Protein AF-A0A2D6TK15-F1 (afdb_monomer_lite)

pLDDT: mean 71.01, std 20.66, range [34.31, 96.81]

Secondary structure (DSSP, 8-state):
-HHHHHHHHHHHHGGG----EEEEE-SSSEEEEEE-TTS-EEEEEEETTEEEEEEEEE-TTS-EEEEEEETTEE-S----B-----EEEEEETTEEEEEEEEEEEETTEEEEEEEEEE-

Radius of gyration: 20.21 Å; chains: 1; bounding box: 46×55×38 Å

Structure (mmCIF, N/CA/C/O backbone):
data_AF-A0A2D6TK15-F1
#
_entry.id   AF-A0A2D6TK15-F1
#
loop_
_atom_site.group_PDB
_atom_site.id
_atom_site.type_symbol
_atom_site.label_atom_id
_atom_site.label_alt_id
_atom_site.label_comp_id
_atom_site.label_asym_id
_atom_site.label_entity_id
_atom_site.label_seq_id
_atom_site.pdbx_PDB_ins_code
_atom_site.Cartn_x
_atom_site.Cartn_y
_atom_site.Cartn_z
_atom_site.occupancy
_atom_site.B_iso_or_equiv
_atom_site.auth_seq_id
_atom_site.auth_comp_id
_atom_site.auth_asym_id
_atom_site.auth_atom_id
_atom_site.pdbx_PDB_model_num
ATOM 1 N N . MET A 1 1 ? -34.349 -29.536 3.354 1.00 59.22 1 MET A N 1
ATOM 2 C CA . MET A 1 1 ? -34.113 -28.236 4.029 1.00 59.22 1 MET A CA 1
ATOM 3 C C . MET A 1 1 ? -32.846 -28.193 4.894 1.00 59.22 1 MET A C 1
ATOM 5 O O . MET A 1 1 ? -32.180 -27.172 4.883 1.00 59.22 1 MET A O 1
ATOM 9 N N . LYS A 1 2 ? -32.422 -29.286 5.554 1.00 57.31 2 LYS A N 1
ATOM 10 C CA . LYS A 1 2 ? -31.175 -29.316 6.358 1.00 57.31 2 LYS A CA 1
ATOM 11 C C . LYS A 1 2 ? -29.874 -29.115 5.553 1.00 57.31 2 LYS A C 1
ATOM 13 O O . LYS A 1 2 ? -28.950 -28.478 6.038 1.00 57.31 2 LYS A O 1
ATOM 18 N N . LYS A 1 3 ? -29.822 -29.599 4.302 1.00 60.88 3 LYS A N 1
ATOM 19 C CA . LYS A 1 3 ? -28.657 -29.414 3.412 1.00 60.88 3 LYS A CA 1
ATOM 20 C C . LYS A 1 3 ? -28.469 -27.958 2.966 1.00 60.88 3 LYS A C 1
ATOM 22 O O . LYS A 1 3 ? -27.341 -27.510 2.864 1.00 60.88 3 LYS A O 1
ATOM 27 N N . LEU A 1 4 ? -29.561 -27.212 2.769 1.00 61.59 4 LEU A N 1
ATOM 28 C CA . LEU A 1 4 ? -29.512 -25.802 2.364 1.00 61.59 4 LEU A CA 1
ATOM 29 C C . LEU A 1 4 ? -28.902 -24.924 3.467 1.00 61.59 4 LEU A C 1
ATOM 31 O O . LEU A 1 4 ? -28.062 -24.081 3.182 1.00 61.59 4 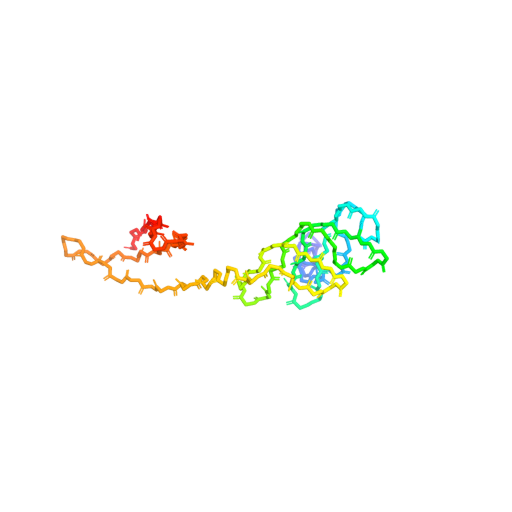LEU A O 1
ATOM 35 N N . PHE A 1 5 ? -29.251 -25.192 4.729 1.00 65.94 5 PHE A N 1
ATOM 36 C CA . PHE A 1 5 ? -28.657 -24.511 5.881 1.00 65.94 5 PHE A CA 1
ATOM 37 C C . PHE A 1 5 ? -27.161 -24.822 6.024 1.00 65.94 5 PHE A C 1
ATOM 39 O O . PHE A 1 5 ? -26.383 -23.923 6.311 1.00 65.94 5 PHE A O 1
ATOM 46 N N . LEU A 1 6 ? -26.749 -26.065 5.746 1.00 67.19 6 LEU A N 1
ATOM 47 C CA . LEU A 1 6 ? -25.338 -26.463 5.740 1.00 67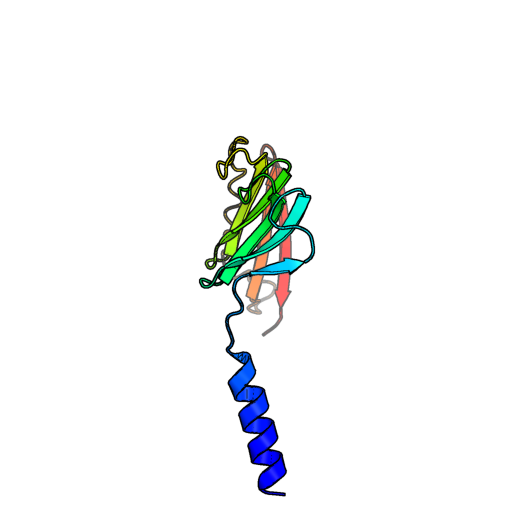.19 6 LEU A CA 1
ATOM 48 C C . LEU A 1 6 ? -24.536 -25.729 4.649 1.00 67.19 6 LEU A C 1
ATOM 50 O O . LEU A 1 6 ? -23.419 -25.305 4.914 1.00 67.19 6 LEU A O 1
ATOM 54 N N . TYR A 1 7 ? -25.107 -25.536 3.452 1.00 67.31 7 TYR A N 1
ATOM 55 C CA . TYR A 1 7 ? -24.466 -24.780 2.367 1.00 67.31 7 TYR A CA 1
ATOM 56 C C . TYR A 1 7 ? -24.380 -23.282 2.658 1.00 67.31 7 TYR A C 1
ATOM 58 O O . TYR A 1 7 ? -23.348 -22.685 2.380 1.00 67.31 7 TYR A O 1
ATOM 66 N N . VAL A 1 8 ? -25.412 -22.682 3.257 1.00 69.25 8 VAL A N 1
ATOM 67 C CA . VAL A 1 8 ? -25.372 -21.279 3.702 1.00 69.25 8 VAL A CA 1
ATOM 68 C C . VAL A 1 8 ? -24.335 -21.099 4.813 1.00 69.25 8 VAL A C 1
ATOM 70 O O . VAL A 1 8 ? -23.575 -20.139 4.785 1.00 69.25 8 VAL A O 1
ATOM 73 N N . PHE A 1 9 ? -24.233 -22.050 5.744 1.00 62.72 9 PHE A N 1
ATOM 74 C CA . PHE A 1 9 ? -23.231 -22.012 6.809 1.00 62.72 9 PHE A CA 1
ATOM 75 C C . PHE A 1 9 ? -21.809 -22.209 6.274 1.00 62.72 9 PHE A C 1
ATOM 77 O O . PHE A 1 9 ? -20.919 -21.471 6.671 1.00 62.72 9 PHE A O 1
ATOM 84 N N . LEU A 1 10 ? -21.600 -23.130 5.324 1.00 60.88 10 LEU A N 1
ATOM 85 C CA . LEU A 1 10 ? -20.333 -23.292 4.600 1.00 60.88 10 LEU A CA 1
ATOM 86 C C . LEU A 1 10 ? -19.963 -22.008 3.847 1.00 60.88 10 LEU A C 1
ATOM 88 O O . LEU A 1 10 ? -18.848 -21.527 3.995 1.00 60.88 10 LEU A O 1
ATOM 92 N N . PHE A 1 11 ? -20.901 -21.407 3.113 1.00 61.41 11 PHE A N 1
ATOM 93 C CA . PHE A 1 11 ? -20.685 -20.176 2.347 1.00 61.41 11 PHE A CA 1
ATOM 94 C C . PHE A 1 11 ? -20.348 -18.970 3.243 1.00 61.41 11 PHE A C 1
ATOM 96 O O . PHE A 1 11 ? -19.447 -18.200 2.923 1.00 61.41 11 PHE A O 1
ATOM 103 N N . LEU A 1 12 ? -21.000 -18.848 4.405 1.00 58.34 12 LEU A N 1
ATOM 104 C CA . LEU A 1 12 ? -20.687 -17.830 5.416 1.00 58.34 12 LEU A CA 1
ATOM 105 C C . LEU A 1 12 ? -19.354 -18.102 6.136 1.00 58.34 12 LEU A C 1
ATOM 107 O O . LEU A 1 12 ? -18.665 -17.160 6.522 1.00 58.34 12 LEU A O 1
ATOM 111 N N . MET A 1 13 ? -18.946 -19.369 6.270 1.00 55.75 13 MET A N 1
ATOM 112 C CA . MET A 1 13 ? -17.650 -19.742 6.849 1.00 55.75 13 MET A CA 1
ATOM 113 C C . MET A 1 13 ? -16.467 -19.388 5.933 1.00 55.75 13 MET A C 1
ATOM 115 O O . MET A 1 13 ? -15.389 -19.065 6.429 1.00 55.75 13 MET A O 1
ATOM 119 N N . PHE A 1 14 ? -16.665 -19.391 4.610 1.00 54.06 14 PHE A N 1
ATOM 120 C CA . PHE A 1 14 ? -15.642 -19.000 3.630 1.00 54.06 14 PHE A CA 1
ATOM 121 C C . PHE A 1 14 ? -15.447 -17.480 3.500 1.00 54.06 14 PHE A C 1
ATOM 123 O O . PHE A 1 14 ? -14.501 -17.047 2.847 1.00 54.06 14 PHE A O 1
ATOM 130 N N . CYS A 1 15 ? -16.270 -16.647 4.145 1.00 50.44 15 CYS A N 1
ATOM 131 C CA . CYS A 1 15 ? -16.124 -15.187 4.069 1.00 50.44 15 CYS A CA 1
ATOM 132 C C . CYS A 1 15 ? -14.976 -14.630 4.942 1.00 50.44 15 CYS A C 1
ATOM 134 O O . CYS A 1 15 ? -14.677 -13.443 4.874 1.00 50.44 15 CYS A O 1
ATOM 136 N N . ASN A 1 16 ? -14.309 -15.481 5.735 1.00 52.62 16 ASN A N 1
ATOM 137 C CA . ASN A 1 16 ? -13.114 -15.123 6.515 1.00 52.62 16 ASN A CA 1
ATOM 138 C C . ASN A 1 16 ? -11.796 -15.449 5.792 1.00 52.62 16 ASN A C 1
ATOM 140 O O . ASN A 1 16 ? -10.738 -15.521 6.420 1.00 52.62 16 ASN A O 1
ATOM 144 N N . VAL A 1 17 ? -11.828 -15.687 4.480 1.00 57.78 17 VAL A N 1
ATOM 145 C CA . VAL A 1 17 ? -10.595 -15.888 3.718 1.00 57.78 17 VAL A CA 1
ATOM 146 C C . VAL A 1 17 ? -9.935 -14.522 3.517 1.00 57.78 17 VAL A C 1
ATOM 148 O O . VAL A 1 17 ? -10.303 -13.773 2.617 1.00 57.78 17 VAL A O 1
ATOM 151 N N . SER A 1 18 ? -8.963 -14.194 4.377 1.00 62.19 18 SER A N 1
ATOM 152 C CA . SER A 1 18 ? -8.012 -13.100 4.143 1.00 62.19 18 SER A CA 1
ATOM 153 C C . SER A 1 18 ? -7.224 -13.429 2.873 1.00 62.19 18 SER A C 1
ATOM 155 O O . SER A 1 18 ? -6.298 -14.246 2.883 1.00 62.19 18 SER A O 1
ATOM 157 N N . PHE A 1 19 ? -7.669 -12.877 1.744 1.00 71.44 19 PHE A N 1
ATOM 158 C CA . PHE A 1 19 ? -6.974 -13.008 0.473 1.00 71.44 19 PHE A CA 1
ATOM 159 C C . PHE A 1 19 ? -5.832 -11.997 0.456 1.00 71.44 19 PHE A C 1
ATOM 161 O O . PHE A 1 19 ? -6.065 -10.791 0.424 1.00 71.44 19 PHE A O 1
ATOM 168 N N . ALA A 1 20 ? -4.600 -12.502 0.481 1.00 88.88 20 ALA A N 1
ATOM 169 C CA . ALA A 1 20 ? -3.425 -11.682 0.252 1.00 88.88 20 ALA A CA 1
ATOM 170 C C . ALA A 1 20 ? -2.907 -11.901 -1.161 1.00 88.88 20 ALA A C 1
ATOM 172 O O . ALA A 1 20 ? -2.620 -13.035 -1.555 1.00 88.88 20 ALA A O 1
ATOM 173 N N . GLY A 1 21 ? -2.775 -10.810 -1.900 1.00 92.88 21 GLY A N 1
ATOM 174 C CA . GLY A 1 21 ? -2.344 -10.823 -3.283 1.00 92.88 21 GLY A CA 1
ATOM 175 C C . GLY A 1 21 ? -2.763 -9.571 -4.040 1.00 92.88 21 GLY A C 1
ATOM 176 O O . GLY A 1 21 ? -3.433 -8.681 -3.511 1.00 92.88 21 GLY A O 1
ATOM 177 N N . CYS A 1 22 ? -2.367 -9.540 -5.309 1.00 95.31 22 CYS A N 1
ATOM 178 C CA . CYS A 1 22 ? -2.825 -8.540 -6.261 1.00 95.31 22 CYS A CA 1
ATOM 179 C C . CYS A 1 22 ? -4.292 -8.820 -6.596 1.00 95.31 22 CYS A C 1
ATOM 181 O O . CYS A 1 22 ? -4.611 -9.904 -7.088 1.00 95.31 22 CYS A O 1
ATOM 183 N N . ILE A 1 23 ? -5.177 -7.877 -6.290 1.00 94.25 23 ILE A N 1
ATOM 184 C CA . ILE A 1 23 ? -6.613 -8.003 -6.569 1.00 94.25 23 ILE A CA 1
ATOM 185 C C . ILE A 1 23 ? -6.999 -7.353 -7.899 1.00 94.25 23 ILE A C 1
ATOM 187 O O . ILE A 1 23 ? -7.998 -7.742 -8.495 1.00 94.25 23 ILE A O 1
ATOM 191 N N . GLU A 1 24 ? -6.209 -6.386 -8.372 1.00 93.81 24 GLU A N 1
ATOM 192 C CA . GLU A 1 24 ? -6.464 -5.649 -9.608 1.00 93.81 24 GLU A CA 1
ATOM 193 C C . GLU A 1 24 ? -5.156 -5.082 -10.180 1.00 93.81 24 GLU A C 1
ATOM 195 O O . GLU A 1 24 ? -4.259 -4.700 -9.428 1.00 93.81 24 GLU A O 1
ATOM 200 N N . GLY A 1 25 ? -5.057 -5.001 -11.509 1.00 94.38 25 GLY A N 1
ATOM 201 C CA . GLY A 1 25 ? -3.916 -4.401 -12.205 1.00 94.38 25 GLY A CA 1
ATOM 202 C C . GLY A 1 25 ? -2.656 -5.276 -12.247 1.00 94.38 25 GLY A C 1
ATOM 203 O O . GLY A 1 25 ? -2.720 -6.503 -12.152 1.00 94.38 25 GLY A O 1
ATOM 204 N N . ASN A 1 26 ? -1.499 -4.637 -12.438 1.00 94.81 26 ASN A N 1
ATOM 205 C CA . ASN A 1 26 ? -0.188 -5.279 -12.484 1.00 94.81 26 ASN A CA 1
ATOM 206 C C . ASN A 1 26 ? 0.659 -4.872 -11.274 1.00 94.81 26 ASN A C 1
ATOM 208 O O . ASN A 1 26 ? 1.408 -3.904 -11.332 1.00 94.81 26 ASN A O 1
ATOM 212 N N . CYS A 1 27 ? 0.601 -5.670 -10.209 1.00 94.56 27 CYS A N 1
ATOM 213 C CA . CYS A 1 27 ? 1.411 -5.459 -9.006 1.00 94.56 27 CYS A CA 1
ATOM 214 C C . CYS A 1 27 ? 2.889 -5.894 -9.150 1.00 94.56 27 CYS A C 1
ATOM 216 O O . CYS A 1 27 ? 3.544 -6.185 -8.153 1.00 94.56 27 CYS A O 1
ATOM 218 N N . ASN A 1 28 ? 3.410 -6.025 -10.375 1.00 94.31 28 ASN A N 1
ATOM 219 C CA . ASN A 1 28 ? 4.835 -6.274 -10.618 1.00 94.31 28 ASN A CA 1
ATOM 220 C C . ASN A 1 28 ? 5.509 -5.082 -11.301 1.00 94.31 28 ASN A C 1
ATOM 222 O O . ASN A 1 28 ? 6.611 -4.725 -10.905 1.00 94.31 28 ASN A O 1
ATOM 226 N N . ASP A 1 29 ? 4.869 -4.511 -12.324 1.00 96.00 29 ASP A N 1
ATOM 227 C CA . ASP A 1 29 ? 5.426 -3.424 -13.139 1.00 96.00 29 ASP A CA 1
ATOM 228 C C . ASP A 1 29 ? 4.291 -2.652 -13.839 1.00 96.00 29 ASP A C 1
ATOM 230 O O . ASP A 1 29 ? 3.858 -2.987 -14.946 1.00 96.00 29 ASP A O 1
ATOM 234 N N . GLY A 1 30 ? 3.690 -1.700 -13.131 1.00 95.06 30 GLY A N 1
ATOM 235 C CA . GLY A 1 30 ? 2.515 -0.951 -13.574 1.00 95.06 30 GLY A CA 1
ATOM 236 C C . GLY A 1 30 ? 1.583 -0.563 -12.429 1.00 95.06 30 GLY A C 1
ATOM 237 O O . GLY A 1 30 ? 1.947 -0.610 -11.266 1.00 95.06 30 GLY A O 1
ATOM 238 N N . GLN A 1 31 ? 0.356 -0.162 -12.747 1.00 96.81 31 GLN A N 1
ATOM 239 C CA . GLN A 1 31 ? -0.637 0.213 -11.734 1.00 96.81 31 GLN A CA 1
ATOM 240 C C . GLN A 1 31 ? -1.294 -1.035 -11.145 1.00 96.81 31 GLN A C 1
ATOM 242 O O . GLN A 1 31 ? -1.754 -1.896 -11.900 1.00 96.81 31 GLN A O 1
ATOM 247 N N . GLY A 1 32 ? -1.372 -1.133 -9.820 1.00 96.38 32 GLY A N 1
ATOM 248 C CA . GLY A 1 32 ? -1.895 -2.321 -9.154 1.00 96.38 32 GLY A CA 1
ATOM 249 C C . GLY A 1 32 ? -2.461 -2.061 -7.765 1.00 96.38 32 GLY A C 1
ATOM 250 O O . GLY A 1 32 ? -2.03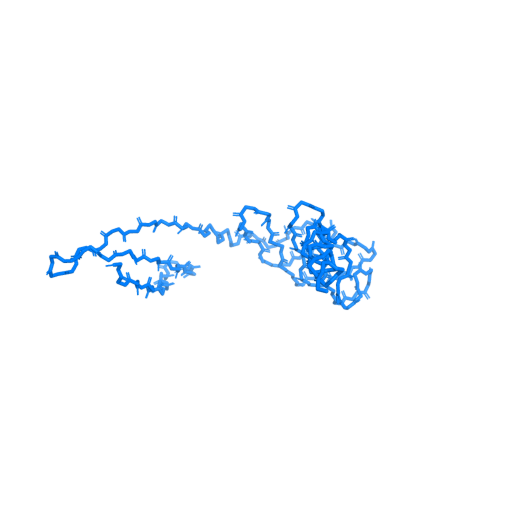0 -1.158 -7.044 1.00 96.38 32 GLY A O 1
ATOM 251 N N . ILE A 1 33 ? -3.417 -2.905 -7.383 1.00 95.69 33 ILE A N 1
ATOM 252 C CA . ILE A 1 33 ? -3.998 -2.948 -6.047 1.00 95.69 33 ILE A CA 1
ATOM 253 C C . ILE A 1 33 ? -3.599 -4.258 -5.385 1.00 95.69 33 ILE A C 1
ATOM 255 O O . ILE A 1 33 ? -3.992 -5.339 -5.830 1.00 95.69 33 ILE A O 1
ATOM 259 N N . TYR A 1 34 ? -2.868 -4.158 -4.284 1.00 95.44 34 TYR A N 1
ATOM 260 C CA . TYR A 1 34 ? -2.407 -5.308 -3.521 1.00 95.44 34 TYR A CA 1
ATOM 261 C C . TYR A 1 34 ? -2.964 -5.266 -2.106 1.00 95.44 34 TYR A C 1
ATOM 263 O O . TYR A 1 34 ? -2.913 -4.230 -1.445 1.00 95.44 34 TYR A O 1
ATOM 271 N N . ILE A 1 35 ? -3.478 -6.401 -1.639 1.00 94.06 35 ILE A N 1
ATOM 272 C CA . ILE A 1 35 ? -3.929 -6.589 -0.260 1.00 94.06 35 ILE A CA 1
ATOM 273 C C . ILE A 1 35 ? -2.964 -7.542 0.439 1.00 94.06 35 ILE A C 1
ATOM 275 O O . ILE A 1 35 ? -2.615 -8.601 -0.085 1.00 94.06 35 ILE A O 1
ATOM 279 N N . TYR A 1 36 ? -2.532 -7.168 1.633 1.00 91.88 36 TYR A N 1
ATOM 280 C CA . TYR A 1 36 ? -1.672 -7.966 2.491 1.00 91.88 36 TYR A CA 1
ATOM 281 C C . TYR A 1 36 ? -2.496 -8.811 3.466 1.00 91.88 36 TYR A C 1
ATOM 283 O O . TYR A 1 36 ? -3.659 -8.535 3.751 1.00 91.88 36 TYR A O 1
ATOM 291 N N . LYS A 1 37 ? -1.873 -9.862 4.015 1.00 90.81 37 LYS A N 1
ATOM 292 C CA . LYS A 1 37 ? -2.537 -10.795 4.949 1.00 90.81 37 LYS A CA 1
ATOM 293 C C . LYS A 1 37 ? -3.014 -10.121 6.233 1.00 90.81 37 LYS A C 1
ATOM 295 O O . LYS A 1 37 ? -3.962 -10.606 6.845 1.00 90.81 37 LYS A O 1
ATOM 300 N N . ASP A 1 38 ? -2.332 -9.053 6.638 1.00 89.56 38 ASP A N 1
ATOM 301 C CA . ASP A 1 38 ? -2.658 -8.247 7.814 1.00 89.56 38 ASP A CA 1
ATOM 302 C C . ASP A 1 38 ? -3.859 -7.315 7.582 1.00 89.56 38 ASP A C 1
ATOM 304 O O . ASP A 1 38 ? -4.344 -6.714 8.534 1.00 89.56 38 ASP A O 1
ATOM 308 N N . GLY A 1 39 ? -4.367 -7.221 6.347 1.00 87.38 39 GLY A N 1
ATOM 309 C CA . GLY A 1 39 ? -5.444 -6.313 5.958 1.00 87.38 39 GLY A CA 1
ATOM 310 C C . GLY A 1 39 ? -4.952 -4.951 5.468 1.00 87.38 39 GLY A C 1
ATOM 311 O O . GLY A 1 39 ? -5.775 -4.132 5.060 1.00 87.38 39 GLY A O 1
ATOM 312 N N . SER A 1 40 ? -3.638 -4.705 5.463 1.00 91.19 40 SER A N 1
ATOM 313 C CA . SER A 1 40 ? -3.086 -3.522 4.809 1.00 91.19 40 SER A CA 1
ATOM 314 C C . SER A 1 40 ? -3.230 -3.619 3.289 1.00 91.19 40 SER A C 1
ATOM 316 O O . SER A 1 40 ? -3.385 -4.700 2.710 1.00 91.19 40 SER A O 1
ATOM 318 N N . LYS A 1 41 ? -3.232 -2.471 2.621 1.00 94.00 41 LYS A N 1
ATOM 319 C CA . LYS A 1 41 ? -3.511 -2.353 1.192 1.00 94.00 41 LYS A CA 1
ATOM 320 C C . LYS A 1 41 ? -2.597 -1.313 0.569 1.00 94.00 41 LYS A C 1
ATOM 322 O O . LYS A 1 41 ? -2.431 -0.235 1.123 1.00 94.00 41 LYS A O 1
ATOM 327 N N . TYR A 1 42 ? -2.087 -1.607 -0.617 1.00 95.00 42 TYR A N 1
ATOM 328 C CA . TYR A 1 42 ? -1.409 -0.631 -1.458 1.00 95.00 42 TYR A CA 1
ATOM 329 C C . TYR A 1 42 ? -2.170 -0.431 -2.768 1.00 95.00 42 TYR A C 1
ATOM 331 O O . TYR A 1 42 ? -2.642 -1.397 -3.372 1.00 95.00 42 TYR A O 1
ATOM 339 N N . VAL A 1 43 ? -2.295 0.824 -3.191 1.00 96.06 43 VAL A N 1
ATOM 340 C CA . VAL A 1 43 ? -2.868 1.244 -4.474 1.00 96.06 43 VAL A CA 1
ATOM 341 C C . VAL A 1 43 ? -1.896 2.212 -5.111 1.00 96.06 43 VAL A C 1
ATOM 343 O O . VAL A 1 43 ? -1.669 3.281 -4.557 1.00 96.06 43 VAL A O 1
ATOM 346 N N . GLY A 1 44 ? -1.350 1.879 -6.269 1.00 95.50 44 GLY A N 1
ATOM 347 C CA . GLY A 1 44 ? -0.443 2.789 -6.955 1.00 95.50 44 GLY A CA 1
ATOM 348 C C . GLY A 1 44 ? 0.407 2.080 -7.981 1.00 95.50 44 GLY A C 1
ATOM 349 O O . GLY A 1 44 ? 0.071 0.974 -8.422 1.00 95.50 44 GLY A O 1
ATOM 350 N N . GLU A 1 45 ? 1.510 2.721 -8.341 1.00 96.00 45 GLU A N 1
ATOM 351 C CA . GLU A 1 45 ? 2.451 2.156 -9.292 1.00 96.00 45 GLU A CA 1
ATOM 352 C C . GLU A 1 45 ? 3.394 1.152 -8.626 1.00 96.00 45 GLU A C 1
ATOM 354 O O . GLU A 1 45 ? 3.760 1.222 -7.453 1.00 96.00 45 GLU A O 1
ATOM 359 N N . TRP A 1 46 ? 3.767 0.164 -9.415 1.00 96.19 46 TRP A N 1
ATOM 360 C CA . TRP A 1 46 ? 4.653 -0.918 -9.058 1.00 96.19 46 TRP A CA 1
ATOM 361 C C . TRP A 1 46 ? 5.778 -0.947 -10.061 1.00 96.19 46 TRP A C 1
ATOM 363 O O . TRP A 1 46 ? 5.560 -0.714 -11.250 1.00 96.19 46 TRP A O 1
ATOM 373 N N . LYS A 1 47 ? 6.964 -1.288 -9.585 1.00 96.12 47 LYS A N 1
ATOM 374 C CA . LYS A 1 47 ? 8.123 -1.549 -10.422 1.00 96.12 47 LYS A CA 1
ATOM 375 C C . LYS A 1 47 ? 8.966 -2.610 -9.745 1.00 96.12 47 LYS A C 1
ATOM 377 O O . LYS A 1 47 ? 9.239 -2.498 -8.555 1.00 96.12 47 LYS A O 1
ATOM 382 N N . ASP A 1 48 ? 9.325 -3.661 -10.471 1.00 95.06 48 ASP A N 1
ATOM 383 C CA . ASP A 1 48 ? 10.097 -4.790 -9.939 1.00 95.06 48 ASP A CA 1
ATOM 384 C C . ASP A 1 48 ? 9.518 -5.395 -8.637 1.00 95.06 48 ASP A C 1
ATOM 386 O O . ASP A 1 48 ? 10.250 -5.901 -7.788 1.00 95.06 48 ASP A O 1
ATOM 390 N N . LYS A 1 49 ? 8.179 -5.403 -8.501 1.00 93.19 49 LYS A N 1
ATOM 391 C CA . LYS A 1 49 ? 7.412 -5.835 -7.304 1.00 93.19 49 LYS A CA 1
ATOM 392 C C . LYS A 1 49 ? 7.570 -4.946 -6.067 1.00 93.19 49 LYS A C 1
ATOM 394 O O . LYS A 1 49 ? 7.169 -5.346 -4.973 1.00 93.19 49 LYS A O 1
ATOM 399 N N . GLU A 1 50 ? 8.105 -3.749 -6.236 1.00 94.94 50 GLU A N 1
ATOM 400 C CA . GLU A 1 50 ? 8.206 -2.728 -5.201 1.00 94.94 50 GLU A CA 1
ATOM 401 C C . GLU A 1 50 ? 7.247 -1.572 -5.492 1.00 94.94 50 GLU A C 1
ATOM 403 O O . GLU A 1 50 ? 6.875 -1.331 -6.643 1.00 94.94 50 GLU A O 1
ATOM 408 N N . PHE A 1 51 ? 6.844 -0.846 -4.445 1.00 94.25 51 PHE A N 1
ATOM 409 C CA . PHE A 1 51 ? 6.039 0.364 -4.614 1.00 94.25 51 PHE A CA 1
ATOM 410 C C . PHE A 1 51 ? 6.853 1.435 -5.332 1.00 94.25 51 PHE A C 1
ATOM 412 O O . PHE A 1 51 ? 8.005 1.704 -4.961 1.00 94.25 51 PHE A O 1
ATOM 419 N N . HIS A 1 52 ? 6.241 2.065 -6.326 1.00 95.12 52 HIS A N 1
ATOM 420 C CA . HIS A 1 52 ? 6.883 3.063 -7.160 1.00 95.12 52 HIS A CA 1
ATOM 421 C C . HIS A 1 52 ? 5.903 4.165 -7.574 1.00 95.12 52 HIS A C 1
ATOM 423 O O . HIS A 1 52 ? 4.695 3.960 -7.566 1.00 95.12 52 HIS A O 1
ATOM 429 N N . GLY A 1 53 ? 6.429 5.334 -7.941 1.00 92.94 53 GLY A N 1
ATOM 430 C CA . GLY A 1 53 ? 5.640 6.460 -8.433 1.00 92.94 53 GLY A CA 1
ATOM 431 C C . GLY A 1 53 ? 4.557 6.903 -7.448 1.00 92.94 53 GLY A C 1
ATOM 432 O O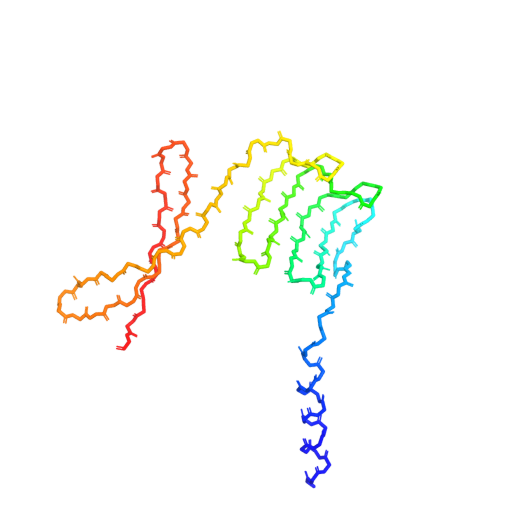 . GLY A 1 53 ? 4.723 6.813 -6.235 1.00 92.94 53 GLY A O 1
ATOM 433 N N . GLN A 1 54 ? 3.436 7.412 -7.948 1.00 92.56 54 GLN A N 1
ATOM 434 C CA . GLN A 1 54 ? 2.336 7.832 -7.085 1.00 92.56 54 GLN A CA 1
ATOM 435 C C . GLN A 1 54 ? 1.588 6.624 -6.501 1.00 92.56 54 GLN A C 1
ATOM 437 O O . GLN A 1 54 ? 1.160 5.724 -7.225 1.00 92.56 54 GLN A O 1
ATOM 442 N N . GLY A 1 55 ? 1.371 6.627 -5.184 1.00 93.00 55 GLY A N 1
ATOM 443 C CA . GLY A 1 55 ? 0.612 5.565 -4.537 1.00 93.00 55 GLY A CA 1
ATOM 444 C C . GLY A 1 55 ? 0.130 5.885 -3.129 1.00 93.00 55 GLY A C 1
ATOM 445 O O . GLY A 1 55 ? 0.567 6.830 -2.471 1.00 93.00 55 GLY A O 1
ATOM 446 N N . THR A 1 56 ? -0.780 5.049 -2.652 1.00 92.75 56 THR A N 1
ATOM 447 C CA . THR A 1 56 ? -1.409 5.121 -1.340 1.00 92.75 56 THR A CA 1
ATOM 448 C C . THR A 1 56 ? -1.273 3.779 -0.635 1.00 92.75 56 THR A C 1
ATOM 450 O O . THR A 1 56 ? -1.774 2.760 -1.111 1.00 92.75 56 THR A O 1
ATOM 453 N N . TYR A 1 57 ? -0.634 3.788 0.530 1.00 92.44 57 TYR A N 1
ATOM 454 C CA . TYR A 1 57 ? -0.574 2.662 1.448 1.00 92.44 57 TYR A CA 1
ATOM 455 C C . TYR A 1 57 ? -1.548 2.887 2.607 1.00 92.44 57 TYR A C 1
ATOM 457 O O . TYR A 1 57 ? -1.497 3.907 3.291 1.00 92.44 57 TYR A O 1
ATOM 465 N N . THR A 1 58 ? -2.441 1.935 2.838 1.00 90.06 58 THR A N 1
ATOM 466 C CA . THR A 1 58 ? -3.380 1.912 3.960 1.00 90.06 58 THR A CA 1
ATOM 467 C C . THR A 1 58 ? -2.982 0.787 4.903 1.00 90.06 58 THR A C 1
ATOM 469 O O . THR A 1 58 ? -2.954 -0.376 4.506 1.00 90.06 58 THR A O 1
ATOM 472 N N . TRP A 1 59 ? -2.683 1.118 6.154 1.00 89.00 59 TRP A N 1
ATOM 473 C CA . TRP A 1 59 ? -2.396 0.134 7.193 1.00 89.00 59 TRP A CA 1
ATOM 474 C C . TRP A 1 59 ? -3.687 -0.485 7.736 1.00 89.00 59 TRP A C 1
ATOM 476 O O . TRP A 1 59 ? -4.776 0.077 7.619 1.00 89.00 59 TRP A O 1
ATOM 486 N N . ALA A 1 60 ? -3.559 -1.649 8.372 1.00 87.38 60 ALA A N 1
ATOM 487 C CA . ALA A 1 60 ? -4.683 -2.355 8.985 1.00 87.38 60 ALA A CA 1
ATOM 488 C C . ALA A 1 60 ? -5.351 -1.581 10.142 1.00 87.38 60 ALA A C 1
ATOM 490 O O . ALA A 1 60 ? -6.506 -1.841 10.469 1.00 87.38 60 ALA A O 1
ATOM 491 N N . ASP A 1 61 ? -4.646 -0.621 10.748 1.00 81.38 61 ASP A N 1
ATOM 492 C CA . ASP A 1 61 ? -5.174 0.291 11.772 1.00 81.38 61 ASP A CA 1
ATOM 493 C C . ASP A 1 61 ? -6.008 1.450 11.182 1.00 81.38 61 ASP A C 1
ATOM 495 O O . ASP A 1 61 ? -6.589 2.235 11.931 1.00 81.38 61 ASP A O 1
ATOM 499 N N . GLY A 1 62 ? -6.083 1.555 9.850 1.00 78.56 62 GLY A N 1
ATOM 500 C CA . GLY A 1 62 ? -6.762 2.631 9.130 1.00 78.56 62 GLY A CA 1
ATOM 501 C C . GLY A 1 62 ? -5.902 3.872 8.885 1.00 78.56 62 GLY A C 1
ATOM 502 O O . GLY A 1 62 ? -6.391 4.826 8.280 1.00 78.56 62 GLY A O 1
ATOM 503 N N . SER A 1 63 ? -4.636 3.879 9.309 1.00 80.25 63 SER A N 1
ATOM 504 C CA . SER A 1 63 ? -3.680 4.910 8.911 1.00 80.25 63 SER A CA 1
ATOM 505 C C . SER A 1 63 ? -3.491 4.874 7.390 1.00 80.25 63 SER A C 1
ATOM 507 O O . SER A 1 63 ? -3.555 3.810 6.767 1.00 80.25 63 SER A O 1
ATOM 509 N N . VAL A 1 64 ? -3.233 6.029 6.774 1.00 84.44 64 VAL A N 1
ATOM 510 C CA . VAL A 1 64 ? -3.025 6.150 5.323 1.00 84.44 64 VAL A CA 1
ATOM 511 C C . VAL A 1 64 ? -1.795 7.008 5.048 1.00 84.44 64 VAL A C 1
ATOM 513 O O . VAL A 1 64 ? -1.636 8.072 5.642 1.00 84.44 64 VAL A O 1
ATOM 516 N N . ALA A 1 65 ? -0.938 6.548 4.141 1.00 85.94 65 ALA A N 1
ATOM 517 C CA . ALA A 1 65 ? 0.163 7.316 3.581 1.00 85.94 65 ALA A CA 1
ATOM 518 C C . ALA A 1 65 ? 0.014 7.381 2.069 1.00 85.94 65 ALA A C 1
ATOM 520 O O . ALA A 1 65 ? 0.035 6.361 1.384 1.00 85.94 65 ALA A O 1
ATOM 521 N N . GLU A 1 66 ? -0.130 8.594 1.563 1.00 87.19 66 GLU A N 1
ATOM 522 C CA . GLU A 1 66 ? -0.205 8.901 0.144 1.00 87.19 66 GLU A CA 1
ATOM 523 C C . GLU A 1 66 ? 1.018 9.731 -0.237 1.00 87.19 66 GLU A C 1
ATOM 525 O O . GLU A 1 66 ? 1.422 10.613 0.523 1.00 87.19 66 GLU A O 1
ATOM 530 N N . GLY A 1 67 ? 1.599 9.439 -1.397 1.00 89.12 67 GLY A N 1
ATOM 531 C CA . GLY A 1 67 ? 2.645 10.261 -1.992 1.00 89.12 67 GLY A CA 1
ATOM 532 C C . GLY A 1 67 ? 3.464 9.512 -3.035 1.00 89.12 67 GLY A C 1
ATOM 533 O O . GLY A 1 67 ? 3.025 8.485 -3.563 1.00 89.12 67 GLY A O 1
ATOM 534 N N . ILE A 1 68 ? 4.654 10.030 -3.332 1.00 92.25 68 ILE A N 1
ATOM 535 C CA . ILE A 1 68 ? 5.611 9.390 -4.243 1.00 92.25 68 ILE A CA 1
ATOM 536 C C . ILE A 1 68 ? 6.403 8.295 -3.522 1.00 92.25 68 ILE A C 1
ATOM 538 O O . ILE A 1 68 ? 7.084 8.548 -2.530 1.00 92.25 68 ILE A O 1
ATOM 542 N N . TRP A 1 69 ? 6.340 7.083 -4.056 1.00 92.88 69 TRP A N 1
ATOM 543 C CA . TRP A 1 69 ? 7.063 5.900 -3.620 1.00 92.88 69 TRP A CA 1
ATOM 544 C C . TRP A 1 69 ? 8.249 5.632 -4.543 1.00 92.88 69 TRP A C 1
ATOM 546 O O . TRP A 1 69 ? 8.153 5.714 -5.764 1.00 92.88 69 TRP A O 1
ATOM 556 N N . GLU A 1 70 ? 9.376 5.257 -3.961 1.00 93.81 70 GLU A N 1
ATOM 557 C CA . GLU A 1 70 ? 10.542 4.777 -4.685 1.00 93.81 70 GLU A CA 1
ATOM 558 C C . GLU A 1 70 ? 11.146 3.608 -3.910 1.00 93.81 70 GLU A C 1
ATOM 560 O O . GLU A 1 70 ? 11.529 3.748 -2.748 1.00 93.81 70 GLU A O 1
ATOM 565 N N . ASN A 1 71 ? 11.208 2.433 -4.538 1.00 91.88 71 ASN A N 1
ATOM 566 C CA . ASN A 1 71 ? 11.745 1.210 -3.941 1.00 91.88 71 ASN A CA 1
ATOM 567 C C . ASN A 1 71 ? 11.120 0.902 -2.566 1.00 91.88 71 ASN A C 1
ATOM 569 O O . ASN A 1 71 ? 11.809 0.687 -1.564 1.00 91.88 71 ASN A O 1
ATOM 573 N N . SER A 1 72 ? 9.784 0.976 -2.491 1.00 90.06 72 SER A N 1
ATOM 574 C CA . SER A 1 72 ? 9.002 0.795 -1.256 1.00 90.06 72 SER A CA 1
ATOM 575 C C . SER A 1 72 ? 9.266 1.815 -0.138 1.00 90.06 72 SER A C 1
ATOM 577 O O . SER A 1 72 ? 8.844 1.607 1.001 1.00 90.06 72 SER A O 1
ATOM 579 N N . LYS A 1 73 ? 9.918 2.942 -0.443 1.00 91.00 73 LYS A N 1
ATOM 580 C CA . LYS A 1 73 ? 10.097 4.075 0.473 1.00 91.00 73 LYS A CA 1
ATOM 581 C C . LYS A 1 73 ? 9.277 5.261 -0.004 1.00 91.00 73 LYS A C 1
ATOM 583 O O . LYS A 1 73 ? 9.344 5.634 -1.168 1.00 91.00 73 LYS A O 1
ATOM 588 N N . LEU A 1 74 ? 8.535 5.874 0.906 1.00 89.06 74 LEU A N 1
ATOM 589 C CA . LEU A 1 74 ? 7.819 7.109 0.623 1.00 89.06 74 LEU A CA 1
ATOM 590 C C . LEU A 1 74 ? 8.819 8.279 0.616 1.00 89.06 74 LEU A C 1
ATOM 592 O O . LEU A 1 74 ? 9.484 8.526 1.622 1.00 89.06 74 LEU A O 1
ATOM 596 N N . HIS A 1 75 ? 8.959 8.942 -0.530 1.00 81.75 75 HIS A N 1
ATOM 597 C CA . HIS A 1 75 ? 9.889 10.049 -0.773 1.00 81.75 75 HIS A CA 1
ATOM 598 C C . HIS A 1 75 ? 9.248 11.435 -0.617 1.00 81.75 75 HIS A C 1
ATOM 600 O O . HIS A 1 75 ? 9.964 12.418 -0.442 1.00 81.75 75 HIS A O 1
ATOM 606 N N . GLU A 1 76 ? 7.921 11.532 -0.618 1.00 62.34 76 GLU A N 1
ATOM 607 C CA . GLU A 1 76 ? 7.239 12.731 -0.130 1.00 62.34 76 GLU A CA 1
ATOM 608 C C . GLU A 1 76 ? 7.117 12.648 1.387 1.00 62.34 76 GLU A C 1
ATOM 610 O O . GLU A 1 76 ? 6.750 11.597 1.917 1.00 62.34 76 GLU A O 1
ATOM 615 N N . GLU A 1 77 ? 7.439 13.738 2.096 1.00 53.75 77 GLU A N 1
ATOM 616 C CA . GLU A 1 77 ? 7.090 13.841 3.511 1.00 53.75 77 GLU A CA 1
ATOM 617 C C . GLU A 1 77 ? 5.632 13.413 3.639 1.00 53.75 77 GLU A C 1
ATOM 619 O O . GLU A 1 77 ? 4.773 14.024 2.991 1.00 53.75 77 GLU A O 1
ATOM 624 N N . PRO A 1 78 ? 5.338 12.338 4.394 1.00 49.25 78 PRO A N 1
ATOM 625 C CA . PRO A 1 78 ? 3.977 11.894 4.518 1.00 49.25 78 PRO A CA 1
ATOM 626 C C . PRO A 1 78 ? 3.229 13.090 5.076 1.00 49.25 78 PRO A C 1
ATOM 628 O O . PRO A 1 78 ? 3.478 13.511 6.211 1.00 49.25 78 PRO A O 1
ATOM 631 N N . LEU A 1 79 ? 2.292 13.620 4.289 1.00 48.53 79 LEU A N 1
ATOM 632 C CA . LEU A 1 79 ? 1.097 14.226 4.835 1.00 48.53 79 LEU A CA 1
ATOM 633 C C . LEU A 1 79 ? 0.506 13.111 5.685 1.00 48.53 79 LEU A C 1
ATOM 635 O O . LEU A 1 79 ? -0.269 12.292 5.197 1.00 48.53 79 LEU A O 1
ATOM 639 N N . MET A 1 80 ? 0.992 12.991 6.923 1.00 44.34 80 MET A N 1
ATOM 640 C CA . MET A 1 80 ? 0.479 12.096 7.930 1.00 44.34 80 MET A CA 1
ATOM 641 C C . MET A 1 80 ? -0.933 12.592 8.136 1.00 44.34 80 MET A C 1
ATOM 643 O O . MET A 1 80 ? -1.200 13.406 9.019 1.00 44.34 80 MET A O 1
ATOM 647 N N . MET A 1 81 ? -1.850 12.120 7.300 1.00 46.06 81 MET A N 1
ATOM 648 C CA . MET A 1 81 ? -3.255 12.176 7.579 1.00 46.06 81 MET A CA 1
ATOM 649 C C . MET A 1 81 ? -3.417 11.187 8.721 1.00 46.06 81 MET A C 1
ATOM 651 O O . MET A 1 81 ? -3.799 10.034 8.549 1.00 46.06 81 MET A O 1
ATOM 655 N N . LYS A 1 82 ? -3.057 11.640 9.926 1.00 43.91 82 LYS A N 1
ATOM 656 C CA . LYS A 1 82 ? -3.576 11.077 11.153 1.00 43.91 82 LYS A CA 1
ATOM 657 C C . LYS A 1 82 ? -5.070 11.265 10.996 1.00 43.91 82 LYS A C 1
ATOM 659 O O . LYS A 1 82 ? -5.588 12.346 11.268 1.00 43.91 82 LYS A O 1
ATOM 664 N N . MET A 1 83 ? -5.761 10.237 10.518 1.00 44.78 83 MET A N 1
ATOM 665 C CA . MET A 1 83 ? -7.186 10.104 10.748 1.00 44.78 83 MET A CA 1
ATOM 666 C C . MET A 1 83 ? -7.352 10.046 12.266 1.00 44.78 83 MET A C 1
ATOM 668 O O . MET A 1 83 ? -7.400 8.985 12.878 1.00 44.78 83 MET A O 1
ATOM 672 N N . LYS A 1 84 ? -7.387 11.216 12.911 1.00 43.22 84 LYS A N 1
ATOM 673 C CA . LYS A 1 84 ? -7.883 11.350 14.268 1.00 43.22 84 LYS A CA 1
ATOM 674 C C . LYS A 1 84 ? -9.378 11.114 14.157 1.00 43.22 84 LYS A C 1
ATOM 676 O O . LYS A 1 84 ? -10.151 12.045 13.957 1.00 43.22 84 LYS A O 1
ATOM 681 N N . MET A 1 85 ? -9.791 9.857 14.272 1.00 41.25 85 MET A N 1
ATOM 682 C CA . MET A 1 85 ? -11.155 9.540 14.670 1.00 41.25 85 MET A CA 1
ATOM 683 C C . MET A 1 85 ? -11.308 9.988 16.126 1.00 41.25 85 MET A C 1
ATOM 685 O O . MET A 1 85 ? -11.163 9.203 17.056 1.00 41.25 85 MET A O 1
ATOM 689 N N . ALA A 1 86 ? -11.520 11.286 16.331 1.00 41.75 86 ALA A N 1
ATOM 690 C CA . ALA A 1 86 ? -11.893 11.830 17.623 1.00 41.75 86 ALA A CA 1
ATOM 691 C C . ALA A 1 86 ? -13.428 11.828 17.688 1.00 41.75 86 ALA A C 1
ATOM 693 O O . ALA A 1 86 ? -14.055 12.639 16.997 1.00 41.75 86 ALA A O 1
ATOM 694 N N . PRO A 1 87 ? -14.063 10.932 18.466 1.00 41.41 87 PRO A N 1
ATOM 695 C CA . PRO A 1 87 ? -15.481 11.078 18.753 1.00 41.41 87 PRO A CA 1
ATOM 696 C C . PRO A 1 87 ? -15.657 12.414 19.475 1.00 41.41 87 PRO A C 1
ATOM 698 O O . PRO A 1 87 ? -15.142 12.603 20.576 1.00 41.41 87 PRO A O 1
ATOM 701 N N . THR A 1 88 ? -16.338 13.365 18.841 1.00 45.84 88 THR A N 1
ATOM 702 C CA . THR A 1 88 ? -16.690 14.623 19.502 1.00 45.84 88 THR A CA 1
ATOM 703 C C . THR A 1 88 ? -18.172 14.547 19.822 1.00 45.84 88 THR A C 1
ATOM 705 O O . THR A 1 88 ? -19.007 14.501 18.920 1.00 45.84 88 THR A O 1
ATOM 708 N N . ILE A 1 89 ? -18.503 14.483 21.111 1.00 51.31 89 ILE A N 1
ATOM 709 C CA . ILE A 1 89 ? -19.889 14.578 21.571 1.00 51.31 89 ILE A CA 1
ATOM 710 C C . ILE A 1 89 ? -20.279 16.050 21.444 1.00 51.31 89 ILE A C 1
ATOM 712 O O . ILE A 1 89 ? -19.915 16.872 22.283 1.00 51.31 89 ILE A O 1
ATOM 716 N N . ASN A 1 90 ? -20.984 16.395 20.371 1.00 50.25 90 ASN A N 1
ATOM 717 C CA . ASN A 1 90 ? -21.500 17.743 20.173 1.00 50.25 90 ASN A CA 1
ATOM 718 C C . ASN A 1 90 ? -22.944 17.789 20.674 1.00 50.25 90 ASN A C 1
ATOM 720 O O . ASN A 1 90 ? -23.845 17.211 20.069 1.00 50.25 90 ASN A O 1
ATOM 724 N N . LYS A 1 91 ? -23.167 18.485 21.794 1.00 43.34 91 LYS A N 1
ATOM 725 C CA . LYS A 1 91 ? -24.499 18.681 22.370 1.00 43.34 91 LYS A CA 1
ATOM 726 C C . LYS A 1 91 ? -25.212 19.804 21.623 1.00 43.34 91 LYS A C 1
ATOM 728 O O . LYS A 1 91 ? -24.913 20.976 21.836 1.00 43.34 91 LYS A O 1
ATOM 733 N N . PHE A 1 92 ? -26.161 19.456 20.761 1.00 48.38 92 PHE A N 1
ATOM 734 C CA . PHE A 1 92 ? -27.054 20.424 20.125 1.00 48.38 92 PHE A CA 1
ATOM 735 C C . PHE A 1 92 ? -28.444 20.255 20.738 1.00 48.38 92 PHE A C 1
ATOM 737 O O . PHE A 1 92 ? -28.966 1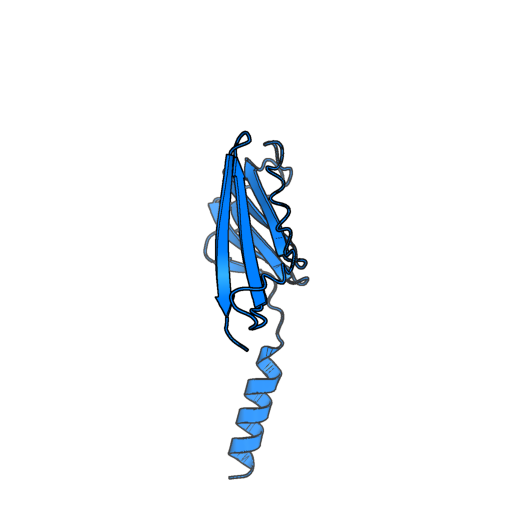9.145 20.788 1.00 48.38 92 PHE A O 1
ATOM 744 N N . ILE A 1 93 ? -29.028 21.342 21.255 1.00 46.09 93 ILE A N 1
ATOM 745 C CA . ILE A 1 93 ? -30.413 21.405 21.772 1.00 46.09 93 ILE A CA 1
ATOM 746 C C . ILE A 1 93 ? -30.825 20.306 22.783 1.00 46.09 93 ILE A C 1
ATOM 748 O O . ILE A 1 93 ? -31.996 19.959 22.878 1.00 46.09 93 ILE A O 1
ATOM 752 N N . GLY A 1 94 ? -29.884 19.775 23.574 1.00 51.91 94 GLY A N 1
ATOM 753 C CA . GLY A 1 94 ? -30.187 18.823 24.654 1.00 51.91 94 GLY A CA 1
ATOM 754 C C . GLY A 1 94 ? -30.336 17.356 24.233 1.00 51.91 94 GLY A C 1
ATOM 755 O O . GLY A 1 94 ? -30.684 16.539 25.080 1.00 51.91 94 GLY A O 1
ATOM 756 N N . LEU A 1 95 ? -30.033 17.023 22.977 1.00 49.28 95 LEU A N 1
ATOM 757 C CA . LEU A 1 95 ? -29.938 15.651 22.474 1.00 49.28 95 LEU A CA 1
ATOM 758 C C . LEU A 1 95 ? -28.464 15.302 22.223 1.00 49.28 95 LEU A C 1
ATOM 760 O O . LEU A 1 95 ? -27.710 16.123 21.690 1.00 49.28 95 LEU A O 1
ATOM 764 N N . ASP A 1 96 ? -28.053 14.101 22.628 1.00 51.78 96 ASP A N 1
ATOM 765 C CA . ASP A 1 96 ? -26.695 13.609 22.406 1.00 51.78 96 ASP A CA 1
ATOM 766 C C . ASP A 1 96 ? -26.595 13.054 20.980 1.00 51.78 96 ASP A C 1
ATOM 768 O O . ASP A 1 96 ? -27.188 12.030 20.648 1.00 51.78 96 ASP A O 1
ATOM 772 N N . PHE A 1 97 ? -25.854 13.747 20.115 1.00 55.06 97 PHE A N 1
ATOM 773 C CA . PHE A 1 97 ? -25.529 13.252 18.782 1.00 55.06 97 PHE A CA 1
ATOM 774 C C . PHE A 1 97 ? -24.116 12.684 18.787 1.00 55.06 97 PHE A C 1
ATOM 776 O O . PHE A 1 97 ? -23.160 13.377 19.152 1.00 55.06 97 PHE A O 1
ATOM 783 N N . ILE A 1 98 ? -23.964 11.443 18.320 1.00 57.19 98 ILE A N 1
ATOM 784 C CA . ILE A 1 98 ? -22.640 10.943 17.960 1.00 57.19 98 ILE A CA 1
ATOM 785 C C . ILE A 1 98 ? -22.282 11.562 16.613 1.00 57.19 98 ILE A C 1
ATOM 787 O O . ILE A 1 98 ? -22.884 11.267 15.575 1.00 57.19 98 ILE A O 1
ATOM 791 N N . CYS A 1 99 ? -21.297 12.451 16.650 1.00 51.31 99 CYS A N 1
ATOM 792 C CA . CYS A 1 99 ? -20.732 13.083 15.475 1.00 51.31 99 CYS A CA 1
ATOM 793 C C . CYS A 1 99 ? -19.340 12.516 15.216 1.00 51.31 99 CYS A C 1
ATOM 795 O O . CYS A 1 99 ? -18.457 12.554 16.076 1.00 51.31 99 CYS A O 1
ATOM 797 N N . TYR A 1 100 ? -19.147 12.013 14.003 1.00 53.28 100 TYR A N 1
ATOM 798 C CA . TYR A 1 100 ? -17.844 11.632 13.491 1.00 53.28 100 TYR A CA 1
ATOM 799 C C . TYR A 1 100 ? -17.344 12.759 12.595 1.00 53.28 100 TYR A C 1
ATOM 801 O O . TYR A 1 100 ? -17.988 13.116 11.605 1.00 53.28 100 TYR A O 1
ATOM 809 N N . ASN A 1 101 ? -16.196 13.326 12.956 1.00 54.81 101 ASN A N 1
ATOM 810 C CA . ASN A 1 101 ? -15.524 14.323 12.138 1.00 54.81 101 ASN A CA 1
ATOM 811 C C . ASN A 1 101 ? -14.480 13.624 11.270 1.00 54.81 101 ASN A C 1
ATO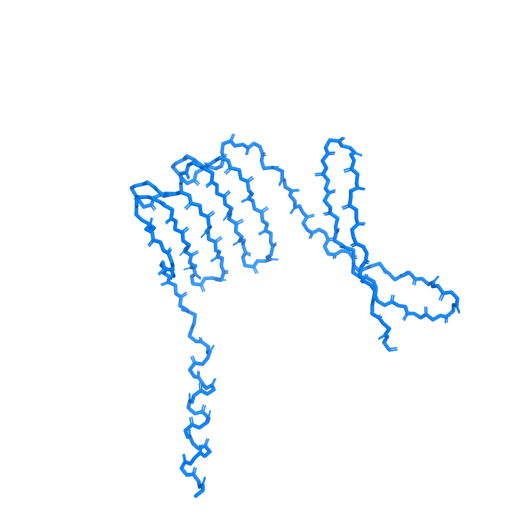M 813 O O . ASN A 1 101 ? -13.621 12.900 11.771 1.00 54.81 101 ASN A O 1
ATOM 817 N N . THR A 1 102 ? -14.549 13.854 9.965 1.00 51.25 102 THR A N 1
ATOM 818 C CA . THR A 1 102 ? -13.494 13.491 9.021 1.00 51.25 102 THR A CA 1
ATOM 819 C C . THR A 1 102 ? -12.791 14.775 8.613 1.00 51.25 102 THR A C 1
ATOM 821 O O . THR A 1 102 ? -13.330 15.562 7.839 1.00 51.25 102 THR A O 1
ATOM 824 N N . CYS A 1 103 ? -11.609 15.014 9.176 1.00 50.19 103 CYS A N 1
ATOM 825 C CA . CYS A 1 103 ? -10.827 16.223 8.933 1.00 50.19 103 CYS A CA 1
ATOM 826 C C . CYS A 1 103 ? -9.666 15.953 7.977 1.00 50.19 103 CYS A C 1
ATOM 828 O O . CYS A 1 103 ? -8.942 14.972 8.138 1.00 50.19 103 CYS A O 1
ATOM 830 N N . LYS A 1 104 ? -9.492 16.842 6.996 1.00 47.78 104 LYS A N 1
ATOM 831 C CA . LYS A 1 104 ? -8.338 16.931 6.101 1.00 47.78 104 LYS A CA 1
ATOM 832 C C . LYS A 1 104 ? -7.597 18.234 6.402 1.00 47.78 104 LYS A C 1
ATOM 834 O O . LYS A 1 104 ? -8.202 19.302 6.350 1.00 47.78 104 LYS A O 1
ATOM 839 N N . GLU A 1 105 ? -6.309 18.133 6.713 1.00 45.38 105 GLU A N 1
ATOM 840 C CA . GLU A 1 105 ? -5.423 19.281 6.943 1.00 45.38 105 GLU A CA 1
ATOM 841 C C . GLU A 1 105 ? -4.566 19.514 5.687 1.00 45.38 105 GLU A C 1
ATOM 843 O O . GLU A 1 105 ? -3.993 18.572 5.134 1.00 45.38 105 GLU A O 1
ATOM 848 N N . ARG A 1 106 ? -4.510 20.758 5.199 1.00 42.69 106 ARG A N 1
ATOM 849 C CA . ARG A 1 106 ? -3.620 21.206 4.113 1.00 42.69 106 ARG A CA 1
ATOM 850 C C . ARG A 1 106 ? -3.128 22.611 4.458 1.00 42.69 106 ARG A C 1
ATOM 852 O O . ARG A 1 106 ? -3.950 23.514 4.479 1.00 42.69 106 ARG A O 1
ATOM 859 N N . ASN A 1 107 ? -1.821 22.809 4.659 1.00 34.31 107 ASN A N 1
ATOM 860 C CA . ASN A 1 107 ? -1.198 24.134 4.842 1.00 34.31 107 ASN A CA 1
ATOM 861 C C . ASN A 1 107 ? -1.984 25.066 5.795 1.00 34.31 107 ASN A C 1
ATOM 863 O O . ASN A 1 107 ? -2.438 26.126 5.377 1.00 34.31 107 ASN A O 1
ATOM 867 N N . ASP A 1 108 ? -2.198 24.637 7.044 1.00 46.78 108 ASP A N 1
ATOM 868 C CA . ASP A 1 108 ? -2.970 25.345 8.088 1.00 46.78 108 ASP A CA 1
ATOM 869 C C . ASP A 1 108 ? -4.485 25.532 7.827 1.00 46.78 108 ASP A C 1
ATOM 871 O O . ASP A 1 108 ? -5.225 25.978 8.712 1.00 46.78 108 ASP A O 1
ATOM 875 N N . GLU A 1 109 ? -5.001 25.106 6.671 1.00 38.78 109 GLU A N 1
ATOM 876 C CA . GLU A 1 109 ? -6.435 25.045 6.388 1.00 38.78 109 GLU A CA 1
ATOM 877 C C . GLU A 1 109 ? -7.031 23.705 6.848 1.00 38.78 109 GLU A C 1
ATOM 879 O O . GLU A 1 109 ? -6.598 22.617 6.450 1.00 38.78 109 GLU A O 1
ATOM 884 N N . HIS A 1 110 ? -8.062 23.792 7.692 1.00 52.75 110 HIS A N 1
ATOM 885 C CA . HIS A 1 110 ? -8.766 22.645 8.258 1.00 52.75 110 HIS A CA 1
ATOM 886 C C . HIS A 1 110 ? -10.093 22.440 7.521 1.00 52.75 110 HIS A C 1
ATOM 888 O O . HIS A 1 110 ? -11.058 23.170 7.745 1.00 52.75 110 HIS A O 1
ATOM 894 N N . PHE A 1 111 ? -10.171 21.422 6.664 1.00 50.72 111 PHE A N 1
ATOM 895 C CA . PHE A 1 111 ? -11.431 20.997 6.056 1.00 50.72 111 PHE A CA 1
ATOM 896 C C . PHE A 1 111 ? -11.980 19.787 6.807 1.00 50.72 111 PHE A C 1
ATOM 898 O O . PHE A 1 111 ? -11.594 18.647 6.554 1.00 50.72 111 PHE A O 1
ATOM 905 N N . CYS A 1 112 ? -12.890 20.034 7.745 1.00 49.16 112 CYS A N 1
ATOM 906 C CA . CYS A 1 112 ? -13.598 18.985 8.472 1.00 49.16 112 CYS A CA 1
ATOM 907 C C . CYS A 1 112 ? -15.004 18.782 7.903 1.00 49.16 112 CYS A C 1
ATOM 909 O O . CYS A 1 112 ? -15.833 19.689 7.928 1.00 49.16 112 CYS A O 1
ATOM 911 N N . LEU A 1 113 ? -15.288 17.570 7.427 1.00 52.31 113 LEU A N 1
ATOM 912 C CA . LEU A 1 113 ? -16.642 17.106 7.146 1.00 52.31 113 LEU A CA 1
ATOM 913 C C . LEU A 1 113 ? -17.199 16.455 8.414 1.00 52.31 113 LEU A C 1
ATOM 915 O O . LEU A 1 113 ? -16.662 15.460 8.900 1.00 52.31 113 LEU A O 1
ATOM 919 N N . GLN A 1 114 ? -18.275 17.021 8.954 1.00 57.78 114 GLN A N 1
ATOM 920 C CA . GLN A 1 114 ? -18.957 16.492 10.131 1.00 57.78 114 GLN A CA 1
ATOM 921 C C . GLN A 1 114 ? -20.151 15.643 9.694 1.00 57.78 114 GLN A C 1
ATOM 923 O O . GLN A 1 114 ? -21.073 16.135 9.043 1.00 57.78 114 GLN A O 1
ATOM 928 N N . ARG A 1 115 ? -20.145 14.359 10.065 1.00 54.66 115 ARG A N 1
ATOM 929 C CA . ARG A 1 115 ? -21.270 13.443 9.856 1.00 54.66 115 ARG A CA 1
ATOM 930 C C . ARG A 1 115 ? -21.821 13.037 11.215 1.00 54.66 115 ARG A C 1
ATOM 932 O O . ARG A 1 115 ? -21.166 12.324 11.969 1.00 54.66 115 ARG A O 1
ATOM 939 N N . CYS A 1 116 ? -23.021 13.507 11.529 1.00 49.75 116 CYS A N 1
ATOM 940 C CA . CYS A 1 116 ? -23.711 13.159 12.767 1.00 49.75 116 CYS A CA 1
ATOM 941 C C . CYS A 1 116 ? -24.854 12.190 12.478 1.00 49.75 116 CYS A C 1
ATOM 943 O O . CYS A 1 116 ? -25.584 12.362 11.500 1.00 49.75 116 CYS A O 1
ATOM 945 N N . SER A 1 117 ? -25.020 11.197 13.345 1.00 53.94 117 SER A N 1
ATOM 946 C CA . SER A 1 117 ? -26.187 10.316 13.371 1.00 53.94 117 SER A CA 1
ATOM 947 C C . SER A 1 117 ? -26.924 10.481 14.695 1.00 53.94 117 SER A C 1
ATOM 949 O O . SER A 1 117 ? -26.298 10.567 15.751 1.00 53.94 117 SER A O 1
ATOM 951 N N . MET A 1 118 ? -28.253 10.547 14.619 1.00 46.59 118 MET A N 1
ATOM 952 C CA . MET A 1 118 ? -29.138 10.535 15.783 1.00 46.59 118 MET A CA 1
ATOM 953 C C . MET A 1 118 ? -29.189 9.098 16.318 1.00 46.59 118 MET A C 1
ATOM 955 O O . MET A 1 118 ? -29.336 8.172 15.516 1.00 46.59 118 MET A O 1
ATOM 959 N N . GLN A 1 119 ? -28.998 8.918 17.624 1.00 54.34 119 GLN A N 1
ATOM 960 C CA . GLN A 1 119 ? -29.077 7.613 18.283 1.00 54.34 119 GLN A CA 1
ATOM 961 C C . GLN A 1 119 ? -30.426 7.448 18.977 1.00 54.34 119 GLN A C 1
ATOM 963 O O . GLN A 1 119 ? -30.942 8.468 19.489 1.00 54.34 119 GLN A O 1
#

Foldseek 3Di:
DVVVVVVVVVVVVVVPPQDFAWPDDDLQAAFTWTAHSQRKIKGGGHYRNEDAQWIWIAGSVRWIFTAGDDRNDHPPPTPRLPQPQDFDQDDDPNATWGKTWGWDDDPNDIDIDIDTDHD

Sequence (119 aa):
MKKLFLYVFLFLMFCNVSFAGCIEGNCNDGQGIYIYKDGSKYVGEWKDKEFHGQGTYTWADGSVAEGIWENSKLHEEPLMMKMKMAPTINKFIGLDFICYNTCKERNDEHFCLQRCSMQ